Protein AF-A0A7S3X8E1-F1 (afdb_monomer_lite)

Structure (mmCIF, N/CA/C/O backbone):
data_AF-A0A7S3X8E1-F1
#
_entry.id   AF-A0A7S3X8E1-F1
#
loop_
_atom_site.group_PDB
_atom_site.id
_atom_site.type_symbol
_atom_site.label_atom_id
_atom_site.label_alt_id
_atom_site.label_comp_id
_atom_site.label_asym_id
_atom_site.label_entity_id
_atom_site.label_seq_id
_atom_site.pdbx_PDB_ins_code
_atom_site.Cartn_x
_atom_site.Cartn_y
_atom_site.Cartn_z
_atom_site.occupancy
_atom_site.B_iso_or_equ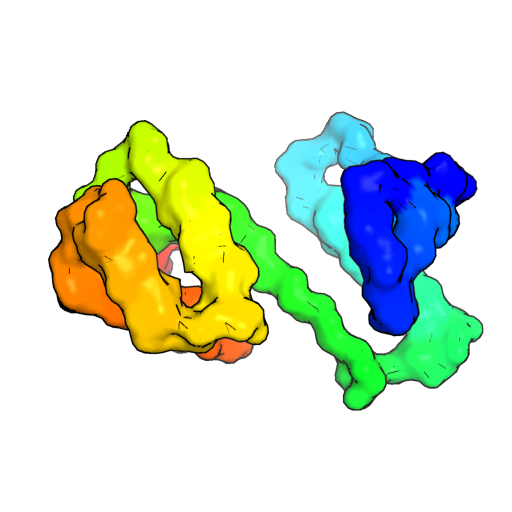iv
_atom_site.auth_seq_id
_atom_site.auth_comp_id
_atom_site.auth_asym_id
_atom_site.auth_atom_id
_atom_site.pdbx_PDB_model_num
ATOM 1 N N . SER A 1 1 ? -0.924 -2.192 -19.233 1.00 93.19 1 SER A N 1
ATOM 2 C CA . SER A 1 1 ? -1.400 -1.213 -20.239 1.00 93.19 1 SER A CA 1
ATOM 3 C C . SER A 1 1 ? -0.856 0.178 -19.914 1.00 93.19 1 SER A C 1
ATOM 5 O O . SER A 1 1 ? -0.353 0.365 -18.814 1.00 93.19 1 SER A O 1
ATOM 7 N N . ILE A 1 2 ? -0.917 1.143 -20.846 1.00 96.25 2 ILE A N 1
ATOM 8 C CA . ILE A 1 2 ? -0.563 2.557 -20.578 1.00 96.25 2 ILE A CA 1
ATOM 9 C C . ILE A 1 2 ? -1.721 3.489 -20.988 1.00 96.25 2 ILE A C 1
ATOM 11 O O . ILE A 1 2 ? -1.616 4.202 -21.988 1.00 96.25 2 ILE A O 1
ATOM 15 N N . PRO A 1 3 ? -2.881 3.432 -20.305 1.00 96.50 3 PRO A N 1
ATOM 16 C CA . PRO A 1 3 ? -4.014 4.295 -20.625 1.00 96.50 3 PRO A CA 1
ATOM 17 C C . PRO A 1 3 ? -3.786 5.757 -20.218 1.00 96.50 3 PRO A C 1
ATOM 19 O O . PRO A 1 3 ? -3.071 6.060 -19.260 1.00 96.50 3 PRO A O 1
ATOM 22 N N . GLN A 1 4 ? -4.479 6.655 -20.920 1.00 96.38 4 GLN A N 1
ATOM 23 C CA . GLN A 1 4 ? -4.722 8.027 -20.481 1.00 96.38 4 GLN A CA 1
ATOM 24 C C . GLN A 1 4 ? -5.936 8.038 -19.541 1.00 96.38 4 GLN A C 1
ATOM 26 O O . GLN A 1 4 ? -7.062 7.755 -19.956 1.00 96.38 4 GLN A O 1
ATOM 31 N N . CYS A 1 5 ? -5.703 8.351 -18.270 1.00 94.81 5 CYS A N 1
ATOM 32 C CA . CYS A 1 5 ? -6.713 8.406 -17.219 1.00 94.81 5 CYS A CA 1
ATOM 33 C C . CYS A 1 5 ? -7.165 9.850 -16.982 1.00 94.81 5 CYS A C 1
ATOM 35 O O . CYS A 1 5 ? -6.352 10.773 -17.049 1.00 94.81 5 CYS A O 1
ATOM 37 N N . TRP A 1 6 ? -8.444 10.039 -16.645 1.00 92.50 6 TRP A N 1
ATOM 38 C CA . TRP A 1 6 ? -9.057 11.353 -16.435 1.00 92.50 6 TRP A CA 1
ATOM 39 C C . TRP A 1 6 ? -9.638 11.482 -15.027 1.00 92.50 6 TRP A C 1
ATOM 41 O O . TRP A 1 6 ? -10.197 10.526 -14.491 1.00 92.50 6 TRP A O 1
ATOM 51 N N . ARG A 1 7 ? -9.537 12.673 -14.426 1.00 89.12 7 ARG A N 1
ATOM 52 C CA . ARG A 1 7 ? -10.187 13.009 -13.147 1.00 89.12 7 ARG A CA 1
ATOM 53 C C . ARG A 1 7 ? -10.877 14.363 -13.234 1.00 89.12 7 ARG A C 1
ATOM 55 O O . ARG A 1 7 ? -10.280 15.351 -13.666 1.00 89.12 7 ARG A O 1
ATOM 62 N N . PHE A 1 8 ? -12.130 14.408 -12.790 1.00 88.06 8 PHE A N 1
ATOM 63 C CA . PHE A 1 8 ? -12.910 15.638 -12.719 1.00 88.06 8 PHE A CA 1
ATOM 64 C C . PHE A 1 8 ? -12.801 16.250 -11.317 1.00 88.06 8 PHE A C 1
ATOM 66 O O . PHE A 1 8 ? -13.616 15.989 -10.440 1.00 88.06 8 PHE A O 1
ATOM 73 N N . GLU A 1 9 ? -11.760 17.055 -11.111 1.00 81.06 9 GLU A N 1
ATOM 74 C CA . GLU A 1 9 ? -11.514 17.809 -9.876 1.00 81.06 9 GLU A CA 1
ATOM 75 C C . GLU A 1 9 ? -11.120 19.260 -10.207 1.00 81.06 9 GLU A C 1
ATOM 77 O O . GLU A 1 9 ? -10.724 19.582 -11.338 1.00 81.06 9 GLU A O 1
ATOM 82 N N . THR A 1 10 ? -11.215 20.155 -9.218 1.00 81.38 10 THR A N 1
ATOM 83 C CA . THR A 1 10 ? -10.695 21.524 -9.334 1.00 81.38 10 THR A CA 1
ATOM 84 C C . THR A 1 10 ? -9.181 21.474 -9.516 1.00 81.38 10 THR A C 1
ATOM 86 O O . THR A 1 10 ? -8.453 20.982 -8.654 1.00 81.38 10 THR A O 1
ATOM 89 N N . THR A 1 11 ? -8.702 21.985 -10.648 1.00 70.75 11 THR A N 1
ATOM 90 C CA . THR A 1 11 ? -7.284 21.969 -11.011 1.00 70.75 11 THR A CA 1
ATOM 91 C C . THR A 1 11 ? -6.473 22.771 -9.992 1.00 70.75 11 THR A C 1
ATOM 93 O O . THR A 1 11 ? -6.733 23.952 -9.769 1.00 70.75 11 THR A O 1
ATOM 96 N N . GLN A 1 12 ? -5.467 22.142 -9.391 1.00 77.88 12 GLN A N 1
ATOM 97 C CA . GLN A 1 12 ? -4.477 22.795 -8.530 1.00 77.88 12 GLN A CA 1
ATOM 98 C C . GLN A 1 12 ? -3.102 22.714 -9.202 1.00 77.88 12 GLN A C 1
ATOM 100 O O . GLN A 1 12 ? -2.908 21.955 -10.156 1.00 77.88 12 GLN A O 1
ATOM 105 N N . ARG A 1 13 ? -2.115 23.477 -8.722 1.00 78.06 13 ARG A N 1
ATOM 106 C CA . ARG A 1 13 ? -0.742 23.382 -9.241 1.00 78.06 13 ARG A CA 1
ATOM 107 C C . ARG A 1 13 ? -0.240 21.937 -9.094 1.00 78.06 13 ARG A C 1
ATOM 109 O O . ARG A 1 13 ? -0.229 21.400 -7.995 1.00 78.06 13 ARG A O 1
ATOM 116 N N . GLY A 1 14 ? 0.132 21.304 -10.208 1.00 73.75 14 GLY A N 1
ATOM 117 C CA . GLY A 1 14 ? 0.563 19.898 -10.246 1.00 73.75 14 GLY A CA 1
ATOM 118 C C . GLY A 1 14 ? -0.565 18.859 -10.351 1.00 73.75 14 GLY A C 1
ATOM 119 O O . GLY A 1 14 ? -0.283 17.697 -10.621 1.00 73.75 14 GLY A O 1
ATOM 120 N N . ARG A 1 15 ? -1.840 19.254 -10.224 1.00 78.06 15 ARG A N 1
ATOM 121 C CA . ARG A 1 15 ? -3.005 18.369 -10.390 1.00 78.06 15 ARG A CA 1
ATOM 122 C C . ARG A 1 15 ? -3.699 18.634 -11.722 1.00 78.06 15 ARG A C 1
ATOM 124 O O . ARG A 1 15 ? -4.589 19.476 -11.807 1.00 78.06 15 ARG A O 1
ATOM 131 N N . LYS A 1 16 ? -3.267 17.923 -12.766 1.00 84.88 16 LYS A N 1
ATOM 132 C CA . LYS A 1 16 ? -3.907 17.938 -14.091 1.00 84.88 16 LYS A CA 1
ATOM 133 C C . LYS A 1 16 ? -5.178 17.078 -14.093 1.00 84.88 16 LYS A C 1
ATOM 135 O O . LYS A 1 16 ? -5.319 16.174 -13.274 1.00 84.88 16 LYS A O 1
ATOM 140 N N . ARG A 1 17 ? -6.079 17.342 -15.046 1.00 89.50 17 ARG A N 1
ATOM 141 C CA . ARG A 1 17 ? -7.295 16.536 -15.279 1.00 89.50 17 ARG A CA 1
ATOM 142 C C . ARG A 1 17 ? -7.028 15.221 -16.011 1.00 89.50 17 ARG A C 1
ATOM 144 O O . ARG A 1 17 ? -7.935 14.404 -16.107 1.00 89.50 17 ARG A O 1
ATOM 151 N N . GLU A 1 18 ? -5.803 15.020 -16.488 1.00 92.06 18 GLU A N 1
ATOM 152 C CA . GLU A 1 18 ? -5.364 13.821 -17.196 1.00 92.06 18 GLU A CA 1
ATOM 153 C C . GLU A 1 18 ? -3.934 13.416 -16.808 1.00 92.06 18 GLU A C 1
ATOM 155 O O . GLU A 1 18 ? -3.112 14.272 -16.458 1.00 92.06 18 GLU A O 1
ATOM 160 N N . HIS A 1 19 ? -3.640 12.118 -16.882 1.00 92.44 19 HIS A N 1
ATOM 161 C CA . HIS A 1 19 ? -2.287 11.557 -16.809 1.00 92.44 19 HIS A CA 1
ATOM 162 C C . HIS A 1 19 ? -2.216 10.185 -17.490 1.00 92.44 19 HIS A C 1
ATOM 164 O O . HIS A 1 19 ? -3.224 9.489 -17.591 1.00 92.44 19 HIS A O 1
ATOM 170 N N . TYR A 1 20 ? -1.018 9.777 -17.913 1.00 95.25 20 TYR A N 1
ATOM 171 C CA . TYR A 1 20 ? -0.757 8.401 -18.338 1.00 95.25 20 TYR A CA 1
ATOM 172 C C . TYR A 1 20 ? -0.393 7.542 -17.132 1.00 95.25 20 TYR A C 1
ATOM 174 O O . TYR A 1 20 ? 0.387 7.973 -16.282 1.00 95.25 20 TYR A O 1
ATOM 182 N N . GLN A 1 21 ? -0.953 6.338 -17.064 1.00 95.50 21 GLN A N 1
ATOM 183 C CA . GLN A 1 21 ? -0.697 5.398 -15.979 1.00 95.50 21 GLN A CA 1
ATOM 184 C C . GLN A 1 21 ? -0.158 4.092 -16.551 1.00 95.50 21 GLN A C 1
ATOM 186 O O . GLN A 1 21 ? -0.815 3.470 -17.376 1.00 95.50 21 GLN A O 1
ATOM 191 N N . TRP A 1 22 ? 1.029 3.667 -16.126 1.00 96.44 22 TRP A N 1
ATOM 192 C CA . TRP A 1 22 ? 1.526 2.332 -16.443 1.00 96.44 22 TRP A CA 1
ATOM 193 C C . TRP A 1 22 ? 0.907 1.327 -15.468 1.00 96.44 22 TRP A C 1
ATOM 195 O O . TRP A 1 22 ? 1.228 1.329 -14.284 1.00 96.44 22 TRP A O 1
ATOM 205 N N . ASN A 1 23 ? -0.015 0.507 -15.970 1.00 95.94 23 ASN A N 1
ATOM 206 C CA . ASN A 1 23 ? -0.667 -0.561 -15.214 1.00 95.94 23 ASN A CA 1
ATOM 207 C C . ASN A 1 23 ? -0.033 -1.906 -15.573 1.00 95.94 23 ASN A C 1
ATOM 209 O O . ASN A 1 23 ? 0.082 -2.241 -16.760 1.00 95.94 23 ASN A O 1
ATOM 213 N N . MET A 1 24 ? 0.334 -2.681 -14.560 1.00 96.19 24 MET A N 1
ATOM 214 C CA . MET A 1 24 ? 0.792 -4.059 -14.689 1.00 96.19 24 MET A CA 1
ATOM 215 C C . MET A 1 24 ? -0.038 -4.930 -13.757 1.00 96.19 24 MET A C 1
ATOM 217 O O . MET A 1 24 ? -0.098 -4.663 -12.562 1.00 96.19 24 MET A O 1
ATOM 221 N N . ASP A 1 25 ? -0.644 -5.973 -14.310 1.00 95.69 25 ASP A N 1
ATOM 222 C CA . ASP A 1 25 ? -1.513 -6.889 -13.584 1.00 95.69 25 ASP A CA 1
ATOM 223 C C . ASP A 1 25 ? -1.133 -8.320 -13.972 1.00 95.69 25 ASP A C 1
ATOM 225 O O . ASP A 1 25 ? -0.988 -8.629 -15.158 1.00 95.69 25 ASP A O 1
ATOM 229 N N . ILE A 1 26 ? -0.988 -9.194 -12.977 1.00 95.88 26 ILE A N 1
ATOM 230 C CA . ILE A 1 26 ? -0.810 -10.636 -13.169 1.00 95.88 26 ILE A CA 1
ATOM 231 C C . ILE A 1 26 ? -2.088 -11.305 -12.672 1.00 95.88 26 ILE A C 1
ATOM 233 O O . ILE A 1 26 ? -2.476 -11.144 -11.518 1.00 95.88 26 ILE A O 1
ATOM 237 N N . VAL A 1 27 ? -2.768 -12.041 -13.549 1.00 96.31 27 VAL A N 1
ATOM 238 C CA . VAL A 1 27 ? -4.054 -12.682 -13.243 1.00 96.31 27 VAL A CA 1
ATOM 239 C C . VAL A 1 27 ? -3.879 -14.196 -13.237 1.00 96.31 27 VAL A C 1
ATOM 241 O O . VAL A 1 27 ? -3.252 -14.753 -14.134 1.00 96.31 27 VAL A O 1
ATOM 244 N N . GLY A 1 28 ? -4.471 -14.867 -12.246 1.00 95.62 28 GLY A N 1
ATOM 245 C CA . GLY A 1 28 ? -4.490 -16.332 -12.158 1.00 95.62 28 GLY A CA 1
ATOM 246 C C . GLY A 1 28 ? -3.345 -16.953 -11.352 1.00 95.62 28 GLY A C 1
ATOM 247 O O . GLY A 1 28 ? -3.191 -18.170 -11.372 1.00 95.62 28 GLY A O 1
ATOM 248 N N . VAL A 1 29 ? -2.569 -16.146 -10.624 1.00 94.81 29 VAL A N 1
ATOM 249 C CA . VAL A 1 29 ? -1.483 -16.614 -9.752 1.00 94.81 29 VAL A CA 1
ATOM 250 C C . VAL A 1 29 ? -1.886 -16.388 -8.288 1.00 94.81 29 VAL A C 1
ATOM 252 O O . VAL A 1 29 ? -2.030 -15.239 -7.886 1.00 94.81 29 VAL A O 1
ATOM 255 N N . PRO A 1 30 ? -2.107 -17.448 -7.485 1.00 89.00 30 PRO A N 1
ATOM 256 C CA . PRO A 1 30 ? -2.569 -17.315 -6.098 1.00 89.00 30 PRO A CA 1
ATOM 257 C C . PRO A 1 30 ? -1.436 -17.084 -5.081 1.00 89.00 30 PRO A C 1
ATOM 259 O O . PRO A 1 30 ? -1.703 -16.873 -3.902 1.00 89.00 30 PRO A O 1
ATOM 262 N N . SER A 1 31 ? -0.180 -17.192 -5.514 1.00 91.19 31 SER A N 1
ATOM 263 C CA . SER A 1 31 ? 1.020 -17.082 -4.678 1.00 91.19 31 SER A CA 1
ATOM 264 C C . SER A 1 31 ? 1.630 -15.681 -4.707 1.00 91.19 31 SER A C 1
ATOM 266 O O . SER A 1 31 ? 1.563 -15.029 -5.747 1.00 91.19 31 SER A O 1
ATOM 268 N N . ILE A 1 32 ? 2.401 -15.343 -3.664 1.00 90.69 32 ILE A N 1
ATOM 269 C CA . ILE A 1 32 ? 3.147 -14.075 -3.517 1.00 90.69 32 ILE A CA 1
ATOM 270 C C . ILE A 1 32 ? 4.131 -13.757 -4.663 1.00 90.69 32 ILE A C 1
ATOM 272 O O . ILE A 1 32 ? 4.619 -12.636 -4.799 1.00 90.69 32 ILE A O 1
ATOM 276 N N . TYR A 1 33 ? 4.456 -14.747 -5.501 1.00 93.69 33 TYR A N 1
ATOM 277 C CA . TYR A 1 33 ? 5.326 -14.566 -6.662 1.00 93.69 33 TYR A CA 1
ATOM 278 C C . TYR A 1 33 ? 4.800 -13.513 -7.642 1.00 93.69 33 TYR A C 1
ATOM 280 O O . TYR A 1 33 ? 5.607 -12.843 -8.279 1.00 93.69 33 TYR A O 1
ATOM 288 N N . ALA A 1 34 ? 3.479 -13.336 -7.753 1.00 94.56 34 ALA A N 1
ATOM 289 C CA . ALA A 1 34 ? 2.914 -12.302 -8.615 1.00 94.56 34 ALA A CA 1
ATOM 290 C C . ALA A 1 34 ? 3.276 -10.899 -8.108 1.00 94.56 34 ALA A C 1
ATOM 292 O O . ALA A 1 34 ? 3.757 -10.061 -8.866 1.00 94.56 34 ALA A O 1
ATOM 293 N N . GLU A 1 35 ? 3.097 -10.654 -6.814 1.00 94.12 35 GLU A N 1
ATOM 294 C CA . GLU A 1 35 ? 3.455 -9.399 -6.166 1.00 94.12 35 GLU A CA 1
ATOM 295 C C . GLU A 1 35 ? 4.967 -9.155 -6.228 1.00 94.12 35 GLU A C 1
ATOM 297 O O . GLU A 1 35 ? 5.391 -8.045 -6.549 1.00 94.12 35 GLU A O 1
ATOM 302 N N . ALA A 1 36 ? 5.783 -10.186 -5.989 1.00 94.75 36 ALA A N 1
ATOM 303 C CA . ALA A 1 36 ? 7.238 -10.088 -6.080 1.00 94.75 36 ALA A CA 1
ATOM 304 C C . ALA A 1 36 ? 7.712 -9.709 -7.496 1.00 94.75 36 ALA A C 1
ATOM 306 O O . ALA A 1 36 ? 8.570 -8.838 -7.639 1.00 94.75 36 ALA A O 1
ATOM 307 N N . GLU A 1 37 ? 7.122 -10.305 -8.536 1.00 96.19 37 GLU A N 1
ATOM 308 C CA . GLU A 1 37 ? 7.432 -9.993 -9.936 1.00 96.19 37 GLU A CA 1
ATOM 309 C C . GLU A 1 37 ? 7.040 -8.551 -10.293 1.00 96.19 37 GLU A C 1
ATOM 311 O O . GLU A 1 37 ? 7.816 -7.826 -10.915 1.00 96.19 37 GLU A O 1
ATOM 316 N N . LEU A 1 38 ? 5.864 -8.091 -9.848 1.00 96.31 38 LEU A N 1
ATOM 317 C CA . LEU A 1 38 ? 5.419 -6.709 -10.057 1.00 96.31 38 LEU A CA 1
ATOM 318 C C . LEU A 1 38 ? 6.362 -5.701 -9.384 1.00 96.31 38 LEU A C 1
ATOM 320 O O . LEU A 1 38 ? 6.731 -4.698 -9.997 1.00 96.31 38 LEU A O 1
ATOM 324 N N . LEU A 1 39 ? 6.785 -5.970 -8.144 1.00 95.56 39 LEU A N 1
ATOM 325 C CA . LEU A 1 39 ? 7.757 -5.130 -7.438 1.00 95.56 39 LEU A CA 1
ATOM 326 C C . LEU A 1 39 ? 9.124 -5.151 -8.135 1.00 95.56 39 LEU A C 1
ATOM 328 O O . LEU A 1 39 ? 9.740 -4.098 -8.297 1.00 95.56 39 LEU A O 1
ATOM 332 N N . SER A 1 40 ? 9.572 -6.320 -8.600 1.00 95.75 40 SER A N 1
ATOM 333 C CA . SER A 1 40 ? 10.820 -6.462 -9.354 1.00 95.75 40 SER A CA 1
ATOM 334 C C . SER A 1 40 ? 10.796 -5.655 -10.654 1.00 95.75 40 SER A C 1
ATOM 336 O O . SER A 1 40 ? 11.743 -4.921 -10.932 1.00 95.75 40 SER A O 1
ATOM 338 N N . ALA A 1 41 ? 9.691 -5.694 -11.404 1.00 96.12 41 ALA A N 1
ATOM 339 C CA . ALA A 1 41 ? 9.527 -4.910 -12.625 1.00 96.12 41 ALA A CA 1
ATOM 340 C C . ALA A 1 41 ? 9.591 -3.393 -12.370 1.00 96.12 41 ALA A C 1
ATOM 342 O O . ALA A 1 41 ? 10.180 -2.656 -13.164 1.00 96.12 41 ALA A O 1
ATOM 343 N N . ILE A 1 42 ? 9.029 -2.921 -11.250 1.00 95.62 42 ILE A N 1
ATOM 344 C CA . ILE A 1 42 ? 9.121 -1.515 -10.828 1.00 95.62 42 ILE A CA 1
ATOM 345 C C . ILE A 1 42 ? 10.575 -1.140 -10.508 1.00 95.62 42 ILE A C 1
ATOM 347 O O . ILE A 1 42 ? 11.057 -0.112 -10.986 1.00 95.62 42 ILE A O 1
ATOM 351 N N . CYS A 1 43 ? 11.287 -1.974 -9.744 1.00 95.25 43 CYS A N 1
ATOM 352 C CA . CYS A 1 43 ? 12.703 -1.758 -9.433 1.00 95.25 43 CYS A CA 1
ATOM 353 C C . CYS A 1 43 ? 13.56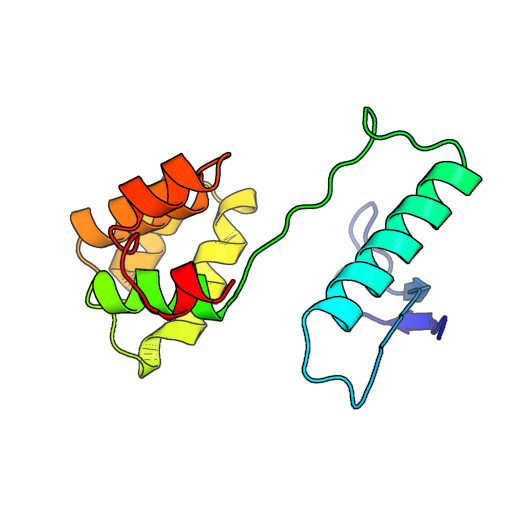2 -1.723 -10.705 1.00 95.25 43 CYS A C 1
ATOM 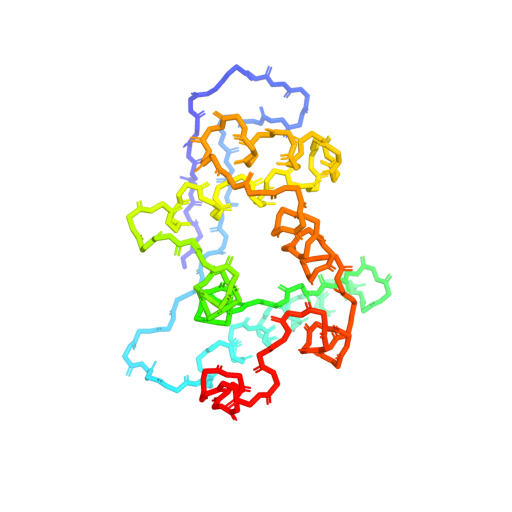355 O O . CYS A 1 43 ? 14.314 -0.772 -10.905 1.00 95.25 43 CYS A O 1
ATOM 357 N N . ALA A 1 44 ? 13.387 -2.696 -11.603 1.00 95.50 44 ALA A N 1
ATOM 358 C CA . ALA A 1 44 ? 14.114 -2.766 -12.868 1.00 95.50 44 ALA A CA 1
ATOM 359 C C . ALA A 1 44 ? 13.860 -1.532 -13.749 1.00 95.50 44 ALA A C 1
ATOM 361 O O . ALA A 1 44 ? 14.779 -1.008 -14.381 1.00 95.50 44 ALA A O 1
ATOM 362 N N . PHE A 1 45 ? 12.623 -1.024 -13.767 1.00 95.56 45 PHE A N 1
ATOM 363 C CA . PHE A 1 45 ? 12.309 0.223 -14.455 1.00 95.56 45 PHE A CA 1
ATOM 364 C C . PHE A 1 45 ? 13.063 1.412 -13.849 1.00 95.56 45 PHE A C 1
ATOM 366 O O . PHE A 1 45 ? 13.692 2.158 -14.600 1.00 95.56 45 PHE A O 1
ATOM 373 N N . PHE A 1 46 ? 13.051 1.582 -12.523 1.00 96.19 46 PHE A N 1
ATOM 374 C CA . PHE A 1 46 ? 13.778 2.671 -11.863 1.00 96.19 46 PHE A CA 1
ATOM 375 C C . PHE A 1 46 ? 15.283 2.621 -12.131 1.00 96.19 46 PHE A C 1
ATOM 377 O O . PHE A 1 46 ? 15.863 3.637 -12.520 1.00 96.19 46 PHE A O 1
ATOM 384 N N . GLU A 1 47 ? 15.889 1.440 -12.033 1.00 94.25 47 GLU A N 1
ATOM 385 C CA . GLU A 1 47 ? 17.303 1.243 -12.354 1.00 94.25 47 GLU A CA 1
ATOM 386 C C . GLU A 1 47 ? 17.609 1.614 -13.810 1.00 94.25 47 GLU A C 1
ATOM 388 O O . GLU A 1 47 ? 18.594 2.302 -14.082 1.00 94.25 47 GLU A O 1
ATOM 393 N N . SER A 1 48 ? 16.731 1.242 -14.751 1.00 96.38 48 SER A N 1
ATOM 394 C CA . SER A 1 48 ? 16.914 1.540 -16.180 1.00 96.38 48 SER A CA 1
ATOM 395 C C . SER A 1 48 ? 16.942 3.039 -16.505 1.00 96.38 48 SER A C 1
ATOM 397 O O . SER A 1 48 ? 17.537 3.440 -17.505 1.00 96.38 48 SER A O 1
ATOM 399 N N . ILE A 1 49 ? 16.332 3.872 -15.655 1.00 96.62 49 ILE A N 1
ATOM 400 C CA . ILE A 1 49 ? 16.310 5.336 -15.791 1.00 96.62 49 ILE A CA 1
ATOM 401 C C . ILE A 1 49 ? 17.260 6.042 -14.813 1.00 96.62 49 ILE A C 1
ATOM 403 O O . ILE A 1 49 ? 17.233 7.268 -14.711 1.00 96.62 49 ILE A O 1
ATOM 407 N N . GLY A 1 50 ? 18.114 5.285 -14.117 1.00 95.81 50 GLY A N 1
ATOM 408 C CA . GLY A 1 50 ? 19.140 5.810 -13.215 1.00 95.81 50 GLY A CA 1
ATOM 409 C C . GLY A 1 50 ? 18.632 6.251 -11.840 1.00 95.81 50 GLY A C 1
ATOM 410 O O . GLY A 1 50 ? 19.345 6.967 -11.143 1.00 95.81 50 GLY A O 1
ATOM 411 N N . ILE A 1 51 ? 17.422 5.848 -11.449 1.00 95.69 51 ILE A N 1
ATOM 412 C CA . ILE A 1 51 ? 16.888 6.055 -10.099 1.00 95.69 51 ILE A CA 1
ATOM 413 C C . ILE A 1 51 ? 17.351 4.895 -9.218 1.00 95.69 51 ILE A C 1
ATOM 415 O O . ILE A 1 51 ? 17.150 3.729 -9.553 1.00 95.69 51 ILE A O 1
ATOM 419 N N . THR A 1 52 ? 17.967 5.216 -8.085 1.00 92.81 52 THR A N 1
ATOM 420 C CA . THR A 1 52 ? 18.571 4.233 -7.182 1.00 92.81 52 THR A CA 1
ATOM 421 C C . THR A 1 52 ? 17.746 4.039 -5.913 1.00 92.81 52 THR A C 1
ATOM 423 O O . THR A 1 52 ? 16.846 4.819 -5.596 1.00 92.81 52 THR A O 1
ATOM 426 N N . SER A 1 53 ? 18.100 3.030 -5.116 1.00 91.62 53 SER A N 1
ATOM 427 C CA . SER A 1 53 ? 17.514 2.796 -3.787 1.00 91.62 53 SER A CA 1
ATOM 428 C C . SER A 1 53 ? 17.746 3.937 -2.787 1.00 91.62 53 SER A C 1
ATOM 430 O O . SER A 1 53 ? 17.126 3.954 -1.728 1.00 91.62 53 SER A O 1
ATOM 432 N N . ASN A 1 54 ? 18.645 4.881 -3.088 1.00 93.00 54 ASN A N 1
ATOM 433 C CA . ASN A 1 54 ? 18.832 6.086 -2.278 1.00 93.00 54 ASN A CA 1
ATOM 434 C C . ASN A 1 54 ? 17.804 7.177 -2.613 1.00 93.00 54 ASN A C 1
ATOM 436 O O . ASN A 1 54 ? 17.585 8.077 -1.804 1.00 93.00 54 ASN A O 1
ATOM 440 N N . ASP A 1 55 ? 17.180 7.098 -3.791 1.00 93.69 55 ASP A N 1
ATOM 441 C CA . ASP A 1 55 ? 16.236 8.094 -4.299 1.00 93.69 55 ASP A CA 1
ATOM 442 C C . ASP A 1 55 ? 14.782 7.698 -4.012 1.00 93.69 55 ASP A C 1
ATOM 444 O O . ASP A 1 55 ? 13.927 8.555 -3.777 1.00 93.69 55 ASP A O 1
ATOM 448 N N . VAL A 1 56 ? 14.493 6.393 -4.041 1.00 93.00 56 VAL A N 1
ATOM 449 C CA . VAL A 1 56 ? 13.139 5.844 -3.902 1.00 93.00 56 VAL A CA 1
ATOM 450 C C . VAL A 1 56 ? 13.099 4.638 -2.970 1.00 93.00 56 VAL A C 1
ATOM 452 O O . VAL A 1 56 ? 14.062 3.887 -2.840 1.00 93.00 56 VAL A O 1
ATOM 455 N N . GLY A 1 57 ? 11.936 4.423 -2.357 1.00 90.44 57 GLY A N 1
ATOM 456 C CA . GLY A 1 57 ? 11.640 3.240 -1.557 1.00 90.44 57 GLY A CA 1
ATOM 457 C C . GLY A 1 57 ? 10.223 2.739 -1.819 1.00 90.44 57 GLY A C 1
ATOM 458 O O . GLY A 1 57 ? 9.320 3.526 -2.113 1.00 90.44 57 GLY A O 1
ATOM 459 N N . LEU A 1 58 ? 10.028 1.426 -1.699 1.00 88.81 58 LEU A N 1
ATOM 460 C CA . LEU A 1 58 ? 8.726 0.776 -1.841 1.00 88.81 58 LEU A CA 1
ATOM 461 C C . LEU A 1 58 ? 8.180 0.436 -0.451 1.00 88.81 58 LEU A C 1
ATOM 463 O O . LEU A 1 58 ? 8.798 -0.314 0.301 1.00 88.81 58 LEU A O 1
ATOM 467 N N . LYS A 1 59 ? 7.019 0.998 -0.103 1.00 86.50 59 LYS A N 1
ATOM 468 C CA . LYS A 1 59 ? 6.286 0.631 1.115 1.00 86.50 59 LYS A CA 1
ATOM 469 C C . LYS A 1 59 ? 5.370 -0.549 0.795 1.00 86.50 59 LYS A C 1
ATOM 471 O O . LYS A 1 59 ? 4.509 -0.426 -0.073 1.00 86.50 59 LYS A O 1
ATOM 476 N N . VAL A 1 60 ? 5.539 -1.662 1.503 1.00 86.25 60 VAL A N 1
ATOM 477 C CA . VAL A 1 60 ? 4.721 -2.873 1.341 1.00 86.25 60 VAL A CA 1
ATOM 478 C C . VAL A 1 60 ? 3.854 -3.060 2.579 1.00 86.25 60 VAL A C 1
ATOM 480 O O . VAL A 1 60 ? 4.315 -2.873 3.702 1.00 86.25 60 VAL A O 1
ATOM 483 N N . ASN A 1 61 ? 2.585 -3.405 2.372 1.00 85.19 61 ASN A N 1
ATOM 484 C CA . ASN A 1 61 ? 1.644 -3.707 3.443 1.00 85.19 61 ASN A CA 1
ATOM 485 C C . ASN A 1 61 ? 0.651 -4.782 2.979 1.00 85.19 61 ASN A C 1
ATOM 487 O O . ASN A 1 61 ? 0.364 -4.893 1.787 1.00 85.19 61 ASN A O 1
ATOM 491 N N . SER A 1 62 ? 0.090 -5.536 3.923 1.00 84.00 62 SER A N 1
ATOM 492 C CA . SER A 1 62 ? -0.959 -6.524 3.683 1.00 84.00 62 SER A CA 1
ATOM 493 C C . SER A 1 62 ? -2.246 -6.122 4.388 1.00 84.00 62 SER A C 1
ATOM 495 O O . SER A 1 62 ? -2.295 -5.903 5.600 1.00 84.00 62 SER A O 1
ATOM 497 N N . ARG A 1 63 ? -3.342 -6.095 3.624 1.00 83.06 63 ARG A N 1
ATOM 498 C CA . ARG A 1 63 ? -4.676 -5.830 4.174 1.00 83.06 63 ARG A CA 1
ATOM 499 C C . ARG A 1 63 ? -5.109 -6.903 5.177 1.00 83.06 63 ARG A C 1
ATOM 501 O O . ARG A 1 63 ? -5.862 -6.579 6.090 1.00 83.06 63 ARG A O 1
ATOM 508 N N . LYS A 1 64 ? -4.633 -8.148 5.030 1.00 82.19 64 LYS A N 1
ATOM 509 C CA . LYS A 1 64 ? -4.918 -9.242 5.976 1.00 82.19 64 LYS A CA 1
ATOM 510 C C . LYS A 1 64 ? -4.271 -8.974 7.330 1.00 82.19 64 LYS A C 1
ATOM 512 O O . LYS A 1 64 ? -4.947 -9.061 8.347 1.00 82.19 64 LYS A O 1
ATOM 517 N N . VAL A 1 65 ? -3.004 -8.558 7.318 1.00 80.75 65 VAL A N 1
ATOM 518 C CA . VAL A 1 65 ? -2.265 -8.188 8.529 1.00 80.75 65 VAL A CA 1
ATOM 519 C C . VAL A 1 65 ? -2.948 -7.015 9.225 1.00 80.75 65 VAL A C 1
ATOM 521 O O . VAL A 1 65 ? -3.284 -7.120 10.399 1.00 80.75 65 VAL A O 1
ATOM 524 N N . LEU A 1 66 ? -3.267 -5.939 8.495 1.00 80.44 66 LEU A N 1
ATOM 525 C CA . LEU A 1 66 ? -4.003 -4.803 9.063 1.00 80.44 66 LEU A CA 1
ATOM 526 C C . LEU A 1 66 ? -5.386 -5.214 9.612 1.00 80.44 66 LEU A C 1
ATOM 528 O O . LEU A 1 66 ? -5.809 -4.716 10.653 1.00 80.44 66 LEU A O 1
ATOM 532 N N . GLY A 1 67 ? -6.060 -6.151 8.936 1.00 80.31 67 GLY A N 1
ATOM 533 C CA . GLY A 1 67 ? -7.267 -6.842 9.400 1.00 80.31 67 GLY A CA 1
ATOM 534 C C . GLY A 1 67 ? -7.103 -7.473 10.771 1.00 80.31 67 GLY A C 1
ATOM 535 O O . GLY A 1 67 ? -7.867 -7.162 11.683 1.00 80.31 67 GLY A O 1
ATOM 536 N N . ALA A 1 68 ? -6.081 -8.310 10.923 1.00 79.44 68 ALA A N 1
ATOM 537 C CA . ALA A 1 68 ? -5.773 -8.974 12.181 1.00 79.44 68 ALA A CA 1
ATOM 538 C C . ALA A 1 68 ? -5.500 -7.961 13.304 1.00 79.44 68 ALA A C 1
ATOM 540 O O . ALA A 1 68 ? -6.053 -8.108 14.391 1.00 79.44 68 ALA A O 1
ATOM 541 N N . VAL A 1 69 ? -4.741 -6.888 13.034 1.00 78.75 69 VAL A N 1
ATOM 542 C CA . VAL A 1 69 ? -4.460 -5.831 14.029 1.00 78.75 69 VAL A CA 1
ATOM 543 C C . VAL A 1 69 ? -5.736 -5.139 14.494 1.00 78.75 69 VAL A C 1
ATOM 545 O O . VAL A 1 69 ? -5.976 -4.996 15.691 1.00 78.75 69 VAL A O 1
ATOM 548 N N . ILE A 1 70 ? -6.565 -4.701 13.547 1.00 80.06 70 ILE A N 1
ATOM 549 C CA . ILE A 1 70 ? -7.794 -3.959 13.837 1.00 80.06 70 ILE A CA 1
ATOM 550 C C . ILE A 1 70 ? -8.786 -4.853 14.598 1.00 80.06 70 ILE A C 1
ATOM 552 O O . ILE A 1 70 ? -9.380 -4.419 15.587 1.00 80.06 70 ILE A O 1
ATOM 556 N N . LYS A 1 71 ? -8.892 -6.127 14.212 1.00 80.12 71 LYS A N 1
ATOM 557 C CA . LYS A 1 71 ? -9.730 -7.115 14.896 1.00 80.12 71 LYS A CA 1
ATOM 558 C C . LYS A 1 71 ? -9.231 -7.424 16.309 1.00 80.12 71 LYS A C 1
ATOM 560 O O . LYS A 1 71 ? -10.025 -7.423 17.246 1.00 80.12 71 LYS A O 1
ATOM 565 N N . ALA A 1 72 ? -7.925 -7.630 16.487 1.00 76.06 72 ALA A N 1
ATOM 566 C CA . ALA A 1 72 ? -7.306 -7.831 17.799 1.00 76.06 72 ALA A CA 1
ATOM 567 C C . ALA A 1 72 ? -7.474 -6.608 18.716 1.00 76.06 72 ALA A C 1
ATOM 569 O O . ALA A 1 72 ? -7.555 -6.740 19.937 1.00 76.06 72 ALA A O 1
ATOM 570 N N . ALA A 1 73 ? -7.580 -5.413 18.134 1.00 73.69 73 ALA A N 1
ATOM 571 C CA . ALA A 1 73 ? -7.866 -4.186 18.861 1.00 73.69 73 ALA A CA 1
ATOM 572 C C . ALA A 1 73 ? -9.357 -4.008 19.228 1.00 73.69 73 ALA A C 1
ATOM 574 O O . ALA A 1 73 ? -9.707 -3.025 19.877 1.00 73.69 73 ALA A O 1
ATOM 575 N N . GLY A 1 74 ? -10.229 -4.958 18.866 1.00 75.19 74 GLY A N 1
ATOM 576 C CA . GLY A 1 74 ? -11.642 -4.973 19.252 1.00 75.19 74 GLY A CA 1
ATOM 577 C C . GLY A 1 74 ? -12.560 -4.165 18.336 1.00 75.19 74 GLY A C 1
ATOM 578 O O . GLY A 1 74 ? -13.685 -3.854 18.727 1.00 75.19 74 GLY A O 1
ATOM 579 N N . VAL A 1 75 ? -12.105 -3.811 17.131 1.00 77.81 75 VAL A N 1
ATOM 580 C CA . VAL A 1 75 ? -12.943 -3.114 16.151 1.00 77.81 75 VAL A CA 1
ATOM 581 C C . VAL A 1 75 ? -13.860 -4.118 15.441 1.00 77.81 75 VAL A C 1
ATOM 583 O O . VAL A 1 75 ? -13.368 -5.123 14.926 1.00 77.81 75 VAL A O 1
ATOM 586 N N . PRO A 1 76 ? -15.176 -3.859 15.375 1.00 78.12 76 PRO A N 1
ATOM 587 C CA . PRO A 1 76 ? -16.114 -4.690 14.625 1.00 78.12 76 PRO A CA 1
ATOM 588 C C . PRO A 1 76 ? -15.822 -4.732 13.112 1.00 78.12 76 PRO A C 1
ATOM 590 O O . PRO A 1 76 ? -15.401 -3.735 12.519 1.00 78.12 76 PRO A O 1
ATOM 593 N N . ASP A 1 77 ? -16.094 -5.875 12.472 1.00 77.00 77 ASP A N 1
ATOM 594 C CA . ASP A 1 77 ? -15.792 -6.109 11.048 1.00 77.00 77 ASP A CA 1
ATOM 595 C C . ASP A 1 77 ? -16.525 -5.135 10.098 1.00 77.00 77 ASP A C 1
ATOM 597 O O . ASP A 1 77 ? -15.997 -4.778 9.042 1.00 77.00 77 ASP A O 1
ATOM 601 N N . ASP A 1 78 ? -17.713 -4.647 10.472 1.00 82.50 78 ASP A N 1
ATOM 602 C CA . ASP A 1 78 ? -18.502 -3.675 9.698 1.00 82.50 78 ASP A CA 1
ATOM 603 C C . ASP A 1 78 ? -17.833 -2.293 9.620 1.00 82.50 78 ASP A C 1
ATOM 605 O O . ASP A 1 78 ? -18.049 -1.555 8.659 1.00 82.50 78 ASP A O 1
ATOM 609 N N . ARG A 1 79 ? -16.955 -1.966 10.576 1.00 82.25 79 ARG A N 1
ATOM 610 C CA . ARG A 1 79 ? -16.203 -0.701 10.615 1.00 82.25 79 ARG A CA 1
ATOM 611 C C . ARG A 1 79 ? -14.779 -0.814 10.082 1.00 82.25 79 ARG A C 1
ATOM 613 O O . ARG A 1 79 ? -14.054 0.185 10.043 1.00 82.25 79 ARG A O 1
ATOM 620 N N . PHE A 1 80 ? -14.361 -1.994 9.625 1.00 82.44 80 PHE A N 1
ATOM 621 C CA . PHE A 1 80 ? -13.006 -2.220 9.124 1.00 82.44 80 PHE A CA 1
ATOM 622 C C . PHE A 1 80 ? -12.657 -1.306 7.940 1.00 82.44 80 PHE A C 1
ATOM 624 O O . PHE A 1 80 ? -11.615 -0.651 7.940 1.00 82.44 80 PHE A O 1
ATOM 631 N N . ALA A 1 81 ? -13.543 -1.212 6.943 1.00 84.81 81 ALA A N 1
ATOM 632 C CA . ALA A 1 81 ? -13.293 -0.412 5.743 1.00 84.81 81 ALA A CA 1
ATOM 633 C C . ALA A 1 81 ? -13.151 1.085 6.062 1.00 84.81 81 ALA A C 1
ATOM 635 O O . ALA A 1 81 ? -12.236 1.738 5.560 1.00 84.81 81 ALA A O 1
ATOM 636 N N . GLU A 1 82 ? -14.011 1.611 6.934 1.00 85.56 82 GLU A N 1
ATOM 637 C CA . GLU A 1 82 ? -13.939 2.998 7.404 1.00 85.56 82 GLU A CA 1
ATOM 638 C C . GLU A 1 82 ? -12.649 3.261 8.190 1.00 85.56 82 GLU A C 1
ATOM 640 O O . GLU A 1 82 ? -11.986 4.277 7.974 1.00 85.56 82 GLU A O 1
ATOM 645 N N . THR A 1 83 ? -12.239 2.306 9.029 1.00 84.69 83 THR A N 1
ATOM 646 C CA . THR A 1 83 ? -10.969 2.364 9.766 1.00 84.69 83 THR A CA 1
ATOM 647 C C . THR A 1 83 ? -9.773 2.433 8.820 1.00 84.69 83 THR A C 1
ATOM 649 O O . THR A 1 83 ? -8.917 3.299 8.993 1.00 84.69 83 THR A O 1
ATOM 652 N N . CYS A 1 84 ? -9.732 1.611 7.765 1.00 85.56 84 CYS A N 1
ATOM 653 C CA . CYS A 1 84 ? -8.666 1.679 6.761 1.00 85.56 84 CYS A CA 1
ATOM 654 C C . CYS A 1 84 ? -8.604 3.042 6.054 1.00 85.56 84 CYS A C 1
ATOM 656 O O . CYS A 1 84 ? -7.514 3.560 5.826 1.00 85.56 84 CYS A O 1
ATOM 658 N N . VAL A 1 85 ? -9.756 3.642 5.731 1.00 86.94 85 VAL A N 1
ATOM 659 C CA . VAL A 1 85 ? -9.810 4.973 5.101 1.00 86.94 85 VAL A CA 1
ATOM 660 C C . VAL A 1 85 ? -9.268 6.052 6.036 1.00 86.94 85 VAL A C 1
ATOM 662 O O . VAL A 1 85 ? -8.598 6.977 5.582 1.00 86.94 85 VAL A O 1
ATOM 665 N N . ILE A 1 86 ? -9.543 5.955 7.337 1.00 87.00 86 ILE A N 1
ATOM 666 C CA . ILE A 1 86 ? -9.022 6.904 8.327 1.00 87.00 86 ILE A CA 1
ATOM 667 C C . ILE A 1 86 ? -7.505 6.735 8.498 1.00 87.00 86 ILE A C 1
ATOM 669 O O . ILE A 1 86 ? -6.792 7.736 8.545 1.00 87.00 86 ILE A O 1
ATOM 673 N N . ILE A 1 87 ? -6.998 5.498 8.495 1.00 86.00 87 ILE A N 1
ATOM 674 C CA . ILE A 1 87 ? -5.554 5.210 8.539 1.00 86.00 87 ILE A CA 1
ATOM 675 C C . ILE A 1 87 ? -4.824 5.769 7.306 1.00 86.00 87 ILE A C 1
ATOM 677 O O . ILE A 1 87 ? -3.768 6.371 7.463 1.00 86.00 87 ILE A O 1
ATOM 681 N N . ASP A 1 88 ? -5.388 5.665 6.095 1.00 85.81 88 ASP A N 1
ATOM 682 C CA . ASP A 1 88 ? -4.775 6.216 4.864 1.00 85.81 88 ASP A CA 1
ATOM 683 C C . ASP A 1 88 ? -4.555 7.740 4.931 1.00 85.81 88 ASP A C 1
ATOM 685 O O . ASP A 1 88 ? -3.678 8.308 4.275 1.00 85.81 88 ASP A O 1
ATOM 689 N N . LYS A 1 89 ? -5.327 8.436 5.772 1.00 85.75 89 LYS A N 1
ATOM 690 C CA . LYS A 1 89 ? -5.154 9.875 5.990 1.00 85.75 89 LYS A CA 1
ATOM 691 C C . LYS A 1 89 ? -3.973 10.208 6.896 1.00 85.75 89 LYS A C 1
ATOM 693 O O . LYS A 1 89 ? -3.611 11.382 6.942 1.00 85.75 89 LYS A O 1
ATOM 698 N N . GLN A 1 90 ? -3.373 9.244 7.595 1.00 85.38 90 GLN A N 1
ATOM 699 C CA . GLN A 1 90 ? -2.326 9.492 8.592 1.00 85.38 90 GLN A CA 1
ATOM 700 C C . GLN A 1 90 ? -1.146 10.283 8.031 1.00 85.38 90 GLN A C 1
ATOM 702 O O . GLN A 1 90 ? -0.718 11.250 8.661 1.00 85.38 90 GLN A O 1
ATOM 707 N N . ASP A 1 91 ? -0.713 9.966 6.810 1.00 81.44 91 ASP A N 1
ATOM 708 C CA . ASP A 1 91 ? 0.368 10.686 6.124 1.00 81.44 91 ASP A CA 1
ATOM 709 C C . ASP A 1 91 ? 0.001 12.148 5.784 1.00 81.44 91 ASP A C 1
ATOM 711 O O . ASP A 1 91 ? 0.882 12.969 5.540 1.00 81.44 91 ASP A O 1
ATOM 715 N N . LYS A 1 92 ? -1.294 12.495 5.758 1.00 83.81 92 LYS A N 1
ATOM 716 C CA . LYS A 1 92 ? -1.800 13.824 5.365 1.00 83.81 92 LYS A CA 1
ATOM 717 C C . LYS A 1 92 ? -2.215 14.695 6.549 1.00 83.81 92 LYS A C 1
ATOM 719 O O . LYS A 1 92 ? -1.940 15.890 6.525 1.00 83.81 92 LYS A O 1
ATOM 724 N N . ILE A 1 93 ? -2.922 14.131 7.531 1.00 86.12 93 ILE A N 1
ATOM 725 C CA . ILE A 1 93 ? -3.520 14.888 8.651 1.00 86.12 93 ILE A CA 1
ATOM 726 C C . ILE A 1 93 ? -2.787 14.682 9.983 1.00 86.12 93 ILE A C 1
ATOM 728 O O . ILE A 1 93 ? -3.006 15.442 10.921 1.00 86.12 93 ILE A O 1
ATOM 732 N N . GLY A 1 94 ? -1.884 13.699 10.060 1.00 86.69 94 GLY A N 1
ATOM 733 C CA . GLY A 1 94 ? -1.093 13.407 11.252 1.00 86.69 94 GLY A CA 1
ATOM 734 C C . GLY A 1 94 ? -1.794 12.504 12.274 1.00 86.69 94 GLY A C 1
ATOM 735 O O . GLY A 1 94 ? -3.009 12.313 12.261 1.00 86.69 94 GLY A O 1
ATOM 736 N N . ALA A 1 95 ? -0.988 11.937 13.176 1.00 85.44 95 ALA A N 1
ATOM 737 C CA . ALA A 1 95 ? -1.395 10.927 14.157 1.00 85.44 95 ALA A CA 1
ATOM 738 C C . ALA A 1 95 ? -2.506 11.394 15.117 1.00 85.44 95 ALA A C 1
ATOM 740 O O . ALA A 1 95 ? -3.425 10.631 15.406 1.00 85.44 95 ALA A O 1
ATOM 741 N N . GLU A 1 96 ? -2.445 12.638 15.596 1.00 87.19 96 GLU A N 1
ATOM 742 C CA . GLU A 1 96 ? -3.421 13.167 16.560 1.00 87.19 96 GLU A CA 1
ATOM 743 C C . GLU A 1 96 ? -4.821 13.315 15.951 1.00 87.19 96 GLU A C 1
ATOM 745 O O . GLU A 1 96 ? -5.806 12.866 16.539 1.00 87.19 96 GLU A O 1
ATOM 750 N N . GLU A 1 97 ? -4.919 13.852 14.732 1.00 88.12 97 GLU A N 1
ATOM 751 C CA . GLU A 1 97 ? -6.206 13.990 14.040 1.00 88.12 97 GLU A CA 1
ATOM 752 C C . GLU A 1 97 ? -6.780 12.633 13.614 1.00 88.12 97 GLU A C 1
ATOM 754 O O . GLU A 1 97 ? -7.991 12.432 13.669 1.00 88.12 97 GLU A O 1
ATOM 759 N N . VAL A 1 98 ? -5.929 11.661 13.263 1.00 87.81 98 VAL A N 1
ATOM 760 C CA . VAL A 1 98 ? -6.368 10.279 12.995 1.00 87.81 98 VAL A CA 1
ATOM 761 C C . VAL A 1 98 ? -6.979 9.649 14.244 1.00 87.81 98 VAL A C 1
ATOM 763 O O . VAL A 1 98 ? -8.072 9.089 14.160 1.00 87.81 98 VAL A O 1
ATOM 766 N N . LYS A 1 99 ? -6.327 9.775 15.411 1.00 87.50 99 LYS A N 1
ATOM 767 C CA . LYS A 1 99 ? -6.876 9.276 16.684 1.00 87.50 99 LYS A CA 1
ATOM 768 C C . LYS A 1 99 ? -8.221 9.919 16.998 1.00 87.50 99 LYS A C 1
ATOM 770 O O . LYS A 1 99 ? -9.161 9.228 17.391 1.00 87.50 99 LYS A O 1
ATOM 775 N N . LYS A 1 100 ? -8.342 11.227 16.772 1.00 89.31 100 LYS A N 1
ATOM 776 C CA . LYS A 1 100 ? -9.601 11.953 16.942 1.00 89.31 100 LYS A CA 1
ATOM 777 C C . LYS A 1 100 ? -10.692 11.448 15.992 1.00 89.31 100 LYS A C 1
ATOM 779 O O . LYS A 1 100 ? -11.777 11.119 16.465 1.00 89.31 100 LYS A O 1
ATOM 784 N N . GLU A 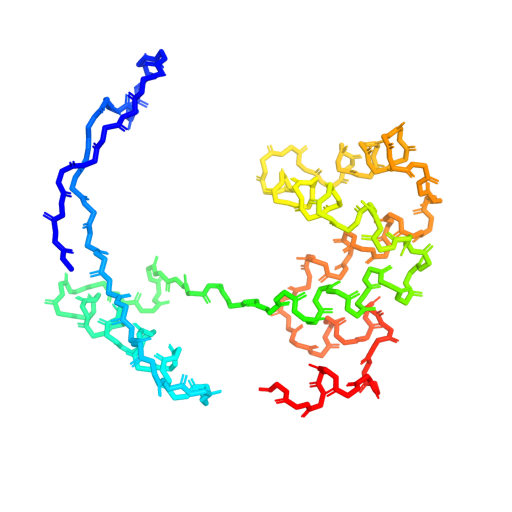1 101 ? -10.411 11.301 14.693 1.00 89.38 101 GLU A N 1
ATOM 785 C CA . GLU A 1 101 ? -11.382 10.751 13.732 1.00 89.38 101 GLU A CA 1
ATOM 786 C C . GLU A 1 101 ? -11.809 9.320 14.105 1.00 89.38 101 GLU A C 1
ATOM 788 O O . GLU A 1 101 ? -12.993 8.994 14.016 1.00 89.38 101 GLU A O 1
ATOM 793 N N . MET A 1 102 ? -10.877 8.477 14.562 1.00 86.00 102 MET A N 1
ATOM 794 C CA . MET A 1 102 ? -11.174 7.117 15.026 1.00 86.00 102 MET A CA 1
ATOM 795 C C . MET A 1 102 ? -12.109 7.107 16.241 1.00 86.00 102 MET A C 1
ATOM 797 O O . MET A 1 102 ? -13.032 6.297 16.312 1.00 86.00 102 MET A O 1
ATOM 801 N N . ARG A 1 103 ? -11.920 8.029 17.184 1.00 87.75 103 ARG A N 1
ATOM 802 C CA . ARG A 1 103 ? -12.787 8.148 18.361 1.00 87.75 103 ARG A CA 1
ATOM 803 C C . ARG A 1 103 ? -14.164 8.696 18.012 1.00 87.75 103 ARG A C 1
ATOM 805 O O . ARG A 1 103 ? -15.165 8.144 18.447 1.00 87.75 103 ARG A O 1
ATOM 812 N N . GLU A 1 104 ? -14.224 9.761 17.218 1.00 86.94 104 GLU A N 1
ATOM 813 C CA . GLU A 1 104 ? -15.478 10.464 16.924 1.00 86.94 104 GLU A CA 1
ATOM 814 C C . GLU A 1 104 ? -16.367 9.704 15.934 1.00 86.94 104 GLU A C 1
ATOM 816 O O . GLU A 1 104 ? -17.587 9.700 16.089 1.00 86.94 104 GLU A O 1
ATOM 821 N N . LYS A 1 105 ? -15.781 9.048 14.923 1.00 83.50 105 LYS A N 1
ATOM 822 C CA . LYS A 1 105 ? -16.548 8.356 13.871 1.00 83.50 105 LYS A CA 1
ATOM 823 C C . LYS A 1 105 ? -16.735 6.874 14.159 1.00 83.50 105 LYS A C 1
ATOM 825 O O . LYS A 1 105 ? -17.839 6.354 14.021 1.00 83.50 105 LYS A O 1
ATOM 830 N N . ILE A 1 106 ? -15.666 6.195 14.576 1.00 80.19 106 ILE A N 1
ATOM 831 C CA . ILE A 1 106 ? -15.679 4.742 14.796 1.00 80.19 106 ILE A CA 1
ATOM 832 C C . ILE A 1 106 ? -16.015 4.412 16.255 1.00 80.19 106 ILE A C 1
ATOM 834 O O . ILE A 1 106 ? -16.471 3.306 16.532 1.00 80.19 106 ILE A O 1
ATOM 838 N N . GLY A 1 107 ? -15.886 5.360 17.187 1.00 79.94 107 GLY A N 1
ATOM 839 C CA . GLY A 1 107 ? -16.184 5.110 18.599 1.00 79.94 107 GLY A CA 1
ATOM 840 C C . GLY A 1 107 ? -15.129 4.245 19.287 1.00 79.94 107 GLY A C 1
ATOM 841 O O . GLY A 1 107 ? -15.450 3.543 20.242 1.00 79.94 107 GLY A O 1
ATOM 842 N N . LEU A 1 108 ? -13.889 4.251 18.786 1.00 81.56 108 LEU A N 1
ATOM 843 C CA . LEU A 1 108 ? -12.787 3.500 19.392 1.00 81.56 108 LEU A CA 1
ATOM 844 C C . LEU A 1 108 ? -12.317 4.154 20.694 1.00 81.56 108 LEU A C 1
ATOM 846 O O . LEU A 1 108 ? -12.428 5.370 20.862 1.00 81.56 108 LEU A O 1
ATOM 850 N N . SER A 1 109 ? -11.769 3.350 21.609 1.00 83.12 109 SER A N 1
ATOM 851 C CA . SER A 1 109 ? -11.114 3.879 22.808 1.00 83.12 109 SER A CA 1
ATOM 852 C C . SER A 1 109 ? -9.792 4.567 22.445 1.00 83.12 109 SER A C 1
ATOM 854 O O . SER A 1 109 ? -9.201 4.296 21.394 1.00 83.12 109 SER A O 1
ATOM 856 N N . GLU A 1 110 ? -9.317 5.462 23.314 1.00 84.81 110 GLU A N 1
ATOM 857 C CA . GLU A 1 110 ? -8.038 6.158 23.119 1.00 84.81 110 GLU A CA 1
ATOM 858 C C . GLU A 1 110 ? -6.878 5.159 23.020 1.00 84.81 110 GLU A C 1
ATOM 860 O O . GLU A 1 110 ? -6.011 5.286 22.160 1.00 84.81 110 GLU A O 1
ATOM 865 N N . GLU A 1 111 ? -6.898 4.115 23.848 1.00 83.00 111 GLU A N 1
ATOM 866 C CA . GLU A 1 111 ? -5.857 3.090 23.895 1.00 83.00 111 GLU A CA 1
ATOM 867 C C . GLU A 1 111 ? -5.798 2.290 22.588 1.00 83.00 111 GLU A C 1
ATOM 869 O O . GLU A 1 111 ? -4.714 1.993 22.083 1.00 83.00 111 GLU A O 1
ATOM 874 N N . VAL A 1 112 ? -6.964 1.965 22.019 1.00 80.94 112 VAL A N 1
ATOM 875 C CA . VAL A 1 112 ? -7.081 1.248 20.743 1.00 80.94 112 VAL A CA 1
ATOM 876 C C . VAL A 1 112 ? -6.608 2.121 19.584 1.00 80.94 112 VAL A C 1
ATOM 878 O O . VAL A 1 112 ? -5.793 1.674 18.776 1.00 80.94 112 VAL A O 1
ATOM 881 N N . ALA A 1 113 ? -7.057 3.377 19.526 1.00 84.38 113 ALA A N 1
ATOM 882 C CA . ALA A 1 113 ? -6.632 4.318 18.494 1.00 84.38 113 ALA A CA 1
ATOM 883 C C . ALA A 1 113 ? -5.114 4.566 18.547 1.00 84.38 113 ALA A C 1
ATOM 885 O O . ALA A 1 113 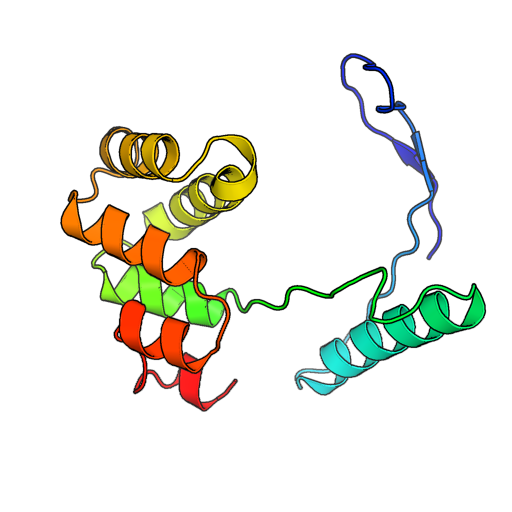? -4.439 4.526 17.518 1.00 84.38 113 ALA A O 1
ATOM 886 N N . GLN A 1 114 ? -4.554 4.740 19.748 1.00 85.81 114 GLN A N 1
ATOM 887 C CA . GLN A 1 114 ? -3.116 4.908 19.953 1.00 85.81 114 GLN A CA 1
ATOM 888 C C . GLN A 1 114 ? -2.323 3.675 19.505 1.00 85.81 114 GLN A C 1
ATOM 890 O O . GLN A 1 114 ? -1.278 3.827 18.874 1.00 85.81 114 GLN A O 1
ATOM 895 N N . ARG A 1 115 ? -2.810 2.460 19.792 1.00 82.19 115 ARG A N 1
ATOM 896 C CA . ARG A 1 115 ? -2.150 1.218 19.367 1.00 82.19 115 ARG A CA 1
ATOM 897 C C . ARG A 1 115 ? -2.133 1.074 17.848 1.00 82.19 115 ARG A C 1
ATOM 899 O O . ARG A 1 115 ? -1.083 0.778 17.288 1.00 82.19 115 ARG A O 1
ATOM 906 N N . ILE A 1 116 ? -3.266 1.323 17.188 1.00 81.94 116 ILE A N 1
ATOM 907 C CA . ILE A 1 116 ? -3.374 1.252 15.724 1.00 81.94 116 ILE A CA 1
ATOM 908 C C . ILE A 1 116 ? -2.412 2.254 15.078 1.00 81.94 116 ILE A C 1
ATOM 910 O O . ILE A 1 116 ? -1.630 1.870 14.215 1.00 81.94 116 ILE A O 1
ATOM 914 N N . VAL A 1 117 ? -2.418 3.508 15.537 1.00 84.81 117 VAL A N 1
ATOM 915 C CA . VAL A 1 117 ? -1.556 4.572 14.996 1.00 84.81 117 VAL A CA 1
ATOM 916 C C . VAL A 1 117 ? -0.068 4.312 15.253 1.00 84.81 117 VAL A C 1
ATOM 918 O O . VAL A 1 117 ? 0.769 4.641 14.410 1.00 84.81 117 VAL A O 1
ATOM 921 N N . ALA A 1 118 ? 0.280 3.714 16.396 1.00 82.81 118 ALA A N 1
ATOM 922 C CA . ALA A 1 118 ? 1.652 3.310 16.688 1.00 82.81 118 ALA A CA 1
ATOM 923 C C . ALA A 1 118 ? 2.104 2.160 15.778 1.00 82.81 118 ALA A C 1
ATOM 925 O O . ALA A 1 118 ? 3.189 2.231 15.206 1.00 82.81 118 ALA A O 1
ATOM 926 N N . ALA A 1 119 ? 1.262 1.139 15.596 1.00 80.44 119 ALA A N 1
ATOM 927 C CA . ALA A 1 119 ? 1.560 0.007 14.725 1.00 80.44 119 ALA A CA 1
ATOM 928 C C . ALA A 1 119 ? 1.726 0.445 13.261 1.00 80.44 119 ALA A C 1
ATOM 930 O O . ALA A 1 119 ? 2.690 0.058 12.613 1.00 80.44 119 ALA A O 1
ATOM 931 N N . THR A 1 120 ? 0.853 1.310 12.740 1.00 79.00 120 THR A N 1
ATOM 932 C CA . THR A 1 120 ? 0.950 1.811 11.355 1.00 79.00 120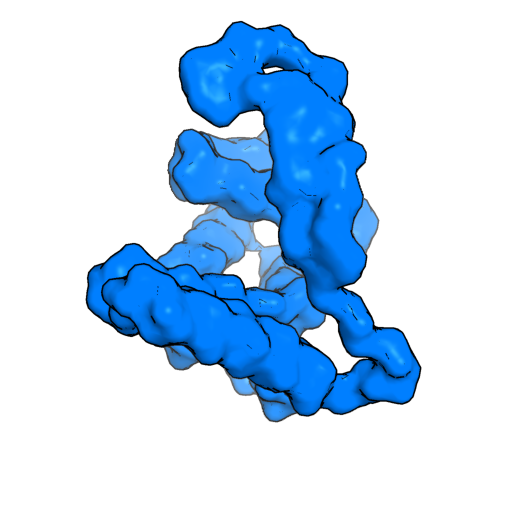 THR A CA 1
ATOM 933 C C . THR A 1 120 ? 2.143 2.742 11.124 1.00 79.00 120 THR A C 1
ATOM 935 O O . THR A 1 120 ? 2.545 2.943 9.980 1.00 79.00 120 THR A O 1
ATOM 938 N N . GLY A 1 121 ? 2.718 3.303 12.191 1.00 77.88 121 GLY A N 1
ATOM 939 C CA . GLY A 1 121 ? 3.942 4.104 12.152 1.00 77.88 121 GLY A CA 1
ATOM 940 C C . GLY A 1 121 ? 5.242 3.302 12.286 1.00 77.88 121 GLY A C 1
ATOM 941 O O . GLY A 1 121 ? 6.318 3.898 12.185 1.00 77.88 121 GLY A O 1
ATOM 942 N N . ALA A 1 122 ? 5.161 1.989 12.526 1.00 80.06 122 ALA A N 1
ATOM 943 C CA . ALA A 1 122 ? 6.326 1.122 12.670 1.00 80.06 122 ALA A CA 1
ATOM 944 C C . ALA A 1 122 ? 7.162 1.087 11.384 1.00 80.06 122 ALA A C 1
ATOM 946 O O . ALA A 1 122 ? 6.631 1.127 10.271 1.00 80.06 122 ALA A O 1
ATOM 947 N N . ARG A 1 123 ? 8.489 1.010 11.535 1.00 76.75 123 ARG A N 1
ATOM 948 C CA . ARG A 1 123 ? 9.422 0.990 10.393 1.00 76.75 123 ARG A CA 1
ATOM 949 C C . ARG A 1 123 ? 9.992 -0.391 10.123 1.00 76.75 123 ARG A C 1
ATOM 951 O O . ARG A 1 123 ? 10.536 -0.616 9.044 1.00 76.75 123 ARG A O 1
ATOM 958 N N . THR A 1 124 ? 9.865 -1.300 11.082 1.00 76.44 124 THR A N 1
ATOM 959 C CA . THR A 1 124 ? 10.295 -2.689 10.954 1.00 76.44 124 THR A CA 1
ATOM 960 C C . THR A 1 124 ? 9.129 -3.637 11.196 1.00 76.44 124 THR A C 1
ATOM 962 O O . THR A 1 124 ? 8.148 -3.302 11.866 1.00 76.44 124 THR A O 1
ATOM 965 N N . LEU A 1 125 ? 9.243 -4.845 10.646 1.00 71.31 125 LEU A N 1
ATOM 966 C CA . LEU A 1 125 ? 8.243 -5.893 10.837 1.00 71.31 125 LEU A CA 1
ATOM 967 C C . LEU A 1 125 ? 8.149 -6.317 12.313 1.00 71.31 125 LEU A C 1
ATOM 969 O O . LEU A 1 125 ? 7.066 -6.594 12.815 1.00 71.31 125 LEU A O 1
ATOM 973 N N . GLU A 1 126 ? 9.281 -6.320 13.017 1.00 72.56 126 GLU A N 1
ATOM 974 C CA . GLU A 1 126 ? 9.389 -6.672 14.437 1.00 72.56 126 GLU A CA 1
ATOM 975 C C . GLU A 1 126 ? 8.703 -5.635 15.335 1.00 72.56 126 GLU A C 1
ATOM 977 O O . GLU A 1 126 ? 7.929 -5.990 16.229 1.00 72.56 126 GLU A O 1
ATOM 982 N N . GLU A 1 127 ? 8.938 -4.345 15.067 1.00 76.44 127 GLU A N 1
ATOM 983 C CA . GLU A 1 127 ? 8.238 -3.246 15.738 1.00 76.44 127 GLU A CA 1
ATOM 984 C C . GLU A 1 127 ? 6.737 -3.341 15.484 1.00 76.44 127 GLU A C 1
ATOM 986 O O . GLU A 1 127 ? 5.945 -3.241 16.421 1.00 76.44 127 GLU A O 1
ATOM 991 N N . PHE A 1 128 ? 6.346 -3.589 14.231 1.00 77.44 128 PHE A N 1
ATOM 992 C CA . PHE A 1 128 ? 4.950 -3.756 13.860 1.00 77.44 128 PHE A CA 1
ATOM 993 C C . PHE A 1 128 ? 4.308 -4.916 14.626 1.00 77.44 128 PHE A C 1
ATOM 995 O O . PHE A 1 128 ? 3.284 -4.721 15.273 1.00 77.44 128 PHE A O 1
ATOM 1002 N N . ALA A 1 129 ? 4.919 -6.104 14.610 1.00 71.69 129 ALA A N 1
ATOM 1003 C CA . ALA A 1 129 ? 4.395 -7.296 15.275 1.00 71.69 129 ALA A CA 1
ATOM 1004 C C . ALA A 1 129 ? 4.232 -7.089 16.789 1.00 71.69 129 ALA A C 1
ATOM 1006 O O . ALA A 1 129 ? 3.214 -7.480 17.366 1.00 71.69 129 ALA A O 1
ATOM 1007 N N . THR A 1 130 ? 5.203 -6.416 17.413 1.00 76.75 130 THR A N 1
ATOM 1008 C CA . THR A 1 130 ? 5.187 -6.092 18.845 1.00 76.75 130 THR A CA 1
ATOM 1009 C C . THR A 1 130 ? 4.079 -5.094 19.182 1.00 76.75 130 THR A C 1
ATOM 1011 O O . THR A 1 130 ? 3.299 -5.316 20.107 1.00 76.75 130 THR A O 1
ATOM 1014 N N . LEU A 1 131 ? 3.979 -3.998 18.424 1.00 75.00 131 LEU A N 1
ATOM 1015 C CA . LEU A 1 131 ? 3.011 -2.924 18.670 1.00 75.00 131 LEU A CA 1
ATOM 1016 C C . LEU A 1 131 ? 1.577 -3.343 18.346 1.00 75.00 131 LEU A C 1
ATOM 1018 O O . LEU A 1 131 ? 0.633 -2.925 19.018 1.00 75.00 131 LEU A O 1
ATOM 1022 N N . ALA A 1 132 ? 1.414 -4.174 17.325 1.00 68.81 132 ALA A N 1
ATOM 1023 C CA . ALA A 1 132 ? 0.124 -4.668 16.897 1.00 68.81 132 ALA A CA 1
ATOM 1024 C C . ALA A 1 132 ? -0.394 -5.833 17.759 1.00 68.81 132 ALA A C 1
ATOM 1026 O O . ALA A 1 132 ? -1.589 -6.118 17.726 1.00 68.81 132 ALA A O 1
ATOM 1027 N N . GLY A 1 133 ? 0.472 -6.489 18.544 1.00 67.06 133 GLY A N 1
ATOM 1028 C CA . GLY A 1 133 ? 0.088 -7.596 19.426 1.00 67.06 133 GLY A CA 1
ATOM 1029 C C . GLY A 1 133 ? -0.380 -8.851 18.679 1.00 67.06 133 GLY A C 1
ATOM 1030 O O . GLY A 1 133 ? -1.134 -9.642 19.233 1.00 67.06 133 GLY A O 1
ATOM 1031 N N . VAL A 1 134 ? 0.041 -9.016 17.421 1.00 62.50 134 VAL A N 1
ATOM 1032 C CA . VAL A 1 134 ? -0.384 -10.095 16.503 1.00 62.50 134 VAL A CA 1
ATOM 1033 C C . VAL A 1 134 ? 0.777 -10.987 16.058 1.00 62.50 134 VAL A C 1
ATOM 1035 O O . VAL A 1 134 ? 0.659 -11.687 15.059 1.00 62.50 134 VAL A O 1
ATOM 1038 N N . GLY A 1 135 ? 1.898 -10.995 16.789 1.00 55.28 135 GLY A N 1
ATOM 1039 C CA . GLY A 1 135 ? 3.075 -11.810 16.447 1.00 55.28 135 GLY A CA 1
ATOM 1040 C C . GLY A 1 135 ? 2.803 -13.318 16.302 1.00 55.28 135 GLY A C 1
ATOM 1041 O O . GLY A 1 135 ? 3.586 -14.009 15.663 1.00 55.28 135 GLY A O 1
ATOM 1042 N N . GLU A 1 136 ? 1.685 -13.816 16.839 1.00 54.16 136 GLU A N 1
ATOM 1043 C CA . GLU A 1 136 ? 1.250 -15.219 16.737 1.00 54.16 136 GLU A CA 1
ATOM 1044 C C . GLU A 1 136 ? 0.031 -15.430 15.812 1.00 54.16 136 GLU A C 1
ATOM 1046 O O . GLU A 1 136 ? -0.496 -16.539 15.726 1.00 54.16 136 GLU A O 1
ATOM 1051 N N . SER A 1 137 ? -0.457 -14.387 15.125 1.00 57.28 137 SER A N 1
ATOM 1052 C CA . SER A 1 137 ? -1.625 -14.512 14.242 1.00 57.28 137 SER A CA 1
ATOM 1053 C C . SER A 1 137 ? -1.245 -15.289 12.975 1.00 57.28 137 SER A C 1
ATOM 1055 O O . SER A 1 137 ? -0.232 -14.950 12.354 1.00 57.28 137 SER A O 1
ATOM 1057 N N . PRO A 1 138 ? -2.041 -16.282 12.533 1.00 57.56 138 PRO A N 1
ATOM 1058 C CA . PRO A 1 138 ? -1.767 -17.051 11.315 1.00 57.56 138 PRO A CA 1
ATOM 1059 C C . PRO A 1 138 ? -1.511 -16.165 10.090 1.00 57.56 138 PRO A C 1
ATOM 1061 O O . PRO A 1 138 ? -0.627 -16.439 9.290 1.00 57.56 138 PRO A O 1
ATOM 1064 N N . GLU A 1 139 ? -2.220 -15.040 9.991 1.00 62.16 139 GLU A N 1
ATOM 1065 C CA . GLU A 1 139 ? -2.109 -14.064 8.906 1.00 62.16 139 GLU A CA 1
ATOM 1066 C C . GLU A 1 139 ? -0.774 -13.304 8.882 1.00 62.16 139 GLU A C 1
ATOM 1068 O O . GLU A 1 139 ? -0.442 -12.709 7.859 1.00 62.16 139 GLU A O 1
ATOM 1073 N N . VAL A 1 140 ? -0.043 -13.289 10.002 1.00 57.03 140 VAL A N 1
ATOM 1074 C CA . VAL A 1 140 ? 1.296 -12.691 10.143 1.00 57.03 140 VAL A CA 1
ATOM 1075 C C . VAL A 1 140 ? 2.385 -13.746 9.928 1.00 57.03 140 VAL A C 1
ATOM 1077 O O . VAL A 1 140 ? 3.453 -13.414 9.431 1.00 57.03 140 VAL A O 1
ATOM 1080 N N . ILE A 1 141 ? 2.109 -15.010 10.265 1.00 56.22 141 ILE A N 1
ATOM 1081 C CA . ILE A 1 141 ? 3.035 -16.142 10.093 1.00 56.22 141 ILE A CA 1
ATOM 1082 C C . ILE A 1 141 ? 3.066 -16.639 8.636 1.00 56.22 141 ILE A C 1
ATOM 1084 O O . ILE A 1 141 ? 4.101 -17.104 8.169 1.00 56.22 141 ILE A O 1
ATOM 1088 N N . GLU A 1 142 ? 1.943 -16.557 7.916 1.00 53.69 142 GLU A N 1
ATOM 1089 C CA . GLU A 1 142 ? 1.824 -16.981 6.509 1.00 53.69 142 GLU A CA 1
ATOM 1090 C C . GLU A 1 142 ? 2.267 -15.920 5.482 1.00 53.69 142 GLU A C 1
ATOM 1092 O O . GLU A 1 142 ? 2.207 -16.186 4.278 1.00 53.69 142 GLU A O 1
ATOM 1097 N N . MET A 1 143 ? 2.657 -14.721 5.929 1.00 51.84 143 MET A N 1
ATOM 1098 C CA . MET A 1 143 ? 3.094 -13.622 5.058 1.00 51.84 143 MET A CA 1
ATOM 1099 C C . MET A 1 143 ? 4.607 -13.640 4.840 1.00 51.84 143 MET A C 1
ATOM 1101 O O . MET A 1 143 ? 5.015 -13.392 3.683 1.00 51.84 143 MET A O 1
#

Foldseek 3Di:
DWDWDADPDDDDVVDDRIDTDDDDDDPDDPDCVRVVVVVVVVQVVCVVVPHDPVRDDDDDDDLLLLVLLLVVLVQDPVCSVVLVVLLVCCVPPHLVVSLVCCCPPRVHDSLSSVLSSQLSPDPDLVSNCVSSVCVPPPSSVVD

pLDDT: mean 84.13, std 10.41, range [51.84, 96.62]

Sequence (143 aa):
SIPQCWRFETTQRGRKREHYQWNMDIVGVPSIYAEAELLSAICAFFESIGITSNDVGLKVNSRKVLGAVIKAAGVPDDRFAETCVIIDKQDKIGAEEVKKEMREKIGLSEEVAQRIVAATGARTLEEFATLAGVGESPEVIEM

Radius of gyration: 18.25 Å; chains: 1; bounding box: 38×41×44 Å

Secondary structure (DSSP, 8-state):
---EEE--S--BTTB-SEEE-------S--STHHHHHHHHHHHHHHHHTT--TTT-------HHHHHHHHHHTT--GGGHHHHHHHHHTHHHH-HHHHHHHIIIII---HHHHHHHHHHHT-SSHHHHHHHHT-TT-HHHH--

InterPro domains:
  IPR004516 Histidine-tRNA ligase/ATP phosphoribosyltransferase regulatory subunit [PTHR43707] (2-134)
  IPR041715 Class II Histidinyl-tRNA synthetase (HisRS)-like catalytic core domain [PF13393] (4-103)
  IPR045864 Class II Aminoacyl-tRNA synthetase/Biotinyl protein ligase (BPL) and lipoyl protein ligase (LPL) [G3DSA:3.30.930.10] (1-142)
  IPR045864 Class II Aminoacyl-tRNA synthetase/Biotinyl protein ligase (BPL) and lipoyl protein ligase (LPL) [SSF55681] (2-132)

Organism: NCBI:txid141414